Protein AF-A0A8S9WCB7-F1 (afdb_monomer_lite)

Radius of gyration: 14.67 Å; chains: 1; bounding box: 30×32×34 Å

Structure (mmCIF, N/CA/C/O backbone):
data_AF-A0A8S9WCB7-F1
#
_entry.id   AF-A0A8S9WCB7-F1
#
loop_
_atom_site.group_PDB
_atom_site.id
_atom_site.type_symbol
_atom_site.label_atom_id
_atom_site.label_alt_id
_atom_site.label_comp_id
_atom_site.label_asym_id
_atom_site.label_entity_id
_atom_site.label_seq_id
_atom_site.pdbx_PDB_ins_code
_atom_site.Cartn_x
_atom_site.Cartn_y
_atom_site.Cartn_z
_atom_site.occupancy
_atom_site.B_iso_or_equiv
_atom_site.auth_seq_id
_atom_site.auth_comp_id
_atom_site.auth_asym_id
_atom_site.auth_atom_id
_atom_site.pdbx_PDB_model_num
ATOM 1 N N . MET A 1 1 ? 2.678 20.271 11.217 1.00 75.00 1 MET A N 1
ATOM 2 C CA . MET A 1 1 ? 2.022 18.957 11.371 1.00 75.00 1 MET A CA 1
ATOM 3 C C . MET A 1 1 ? 3.089 17.905 11.183 1.00 75.00 1 MET A C 1
ATOM 5 O O . MET A 1 1 ? 3.869 18.035 10.248 1.00 75.00 1 MET A O 1
ATOM 9 N N . GLU A 1 2 ? 3.152 16.935 12.083 1.00 89.19 2 GLU A N 1
ATOM 10 C CA . GLU A 1 2 ? 4.101 15.822 12.028 1.00 89.19 2 GLU A CA 1
ATOM 11 C C . GLU A 1 2 ? 3.361 14.560 11.585 1.00 89.19 2 GLU A C 1
ATOM 13 O O . GLU A 1 2 ? 2.190 14.375 11.920 1.00 89.19 2 GLU A O 1
ATOM 18 N N . THR A 1 3 ? 4.025 13.714 10.801 1.00 92.38 3 THR A N 1
ATOM 19 C CA . THR A 1 3 ? 3.487 12.422 10.369 1.00 92.38 3 THR A CA 1
ATOM 20 C C . THR A 1 3 ? 4.149 11.313 11.166 1.00 92.38 3 THR A C 1
ATOM 22 O O . THR A 1 3 ? 5.376 11.256 11.227 1.00 92.38 3 THR A O 1
ATOM 25 N N . VAL A 1 4 ? 3.346 10.411 11.722 1.00 96.31 4 VAL A N 1
ATOM 26 C CA . VAL A 1 4 ? 3.833 9.206 12.398 1.00 96.31 4 VAL A CA 1
ATOM 27 C C . VAL A 1 4 ? 3.688 8.027 11.443 1.00 96.31 4 VAL A C 1
ATOM 29 O O . VAL A 1 4 ? 2.644 7.855 10.814 1.00 96.31 4 VAL A O 1
ATOM 32 N N . GLN A 1 5 ? 4.750 7.241 11.291 1.00 97.12 5 GLN A N 1
ATOM 33 C CA . GLN A 1 5 ? 4.723 6.020 10.494 1.00 97.12 5 GLN A CA 1
ATOM 34 C C . GLN A 1 5 ? 3.932 4.937 11.236 1.00 97.12 5 GLN A C 1
ATOM 36 O O . GLN A 1 5 ? 4.214 4.675 12.398 1.00 97.12 5 GLN A O 1
ATOM 41 N N . ILE A 1 6 ? 2.985 4.293 10.549 1.00 98.19 6 ILE A N 1
ATOM 42 C CA . ILE A 1 6 ? 2.122 3.248 11.133 1.00 98.19 6 ILE A CA 1
ATOM 43 C C . ILE A 1 6 ? 2.412 1.836 10.608 1.00 98.19 6 ILE A C 1
ATOM 45 O O . ILE A 1 6 ? 1.713 0.886 10.947 1.00 98.19 6 ILE A O 1
ATOM 49 N N . GLY A 1 7 ? 3.402 1.704 9.728 1.00 98.19 7 GLY A N 1
ATOM 50 C CA . GLY A 1 7 ? 3.677 0.459 9.027 1.00 98.19 7 GLY A CA 1
ATOM 51 C C . GLY A 1 7 ? 4.715 0.592 7.919 1.00 98.19 7 GLY A C 1
ATOM 52 O O . GLY A 1 7 ? 5.318 1.656 7.725 1.00 98.19 7 GLY A O 1
ATOM 53 N N . VAL A 1 8 ? 4.916 -0.492 7.174 1.00 98.25 8 VAL A N 1
ATOM 54 C CA . VAL A 1 8 ? 5.876 -0.614 6.068 1.00 98.25 8 VAL A CA 1
ATOM 55 C C . VAL A 1 8 ? 5.212 -1.308 4.877 1.00 98.25 8 VAL A C 1
ATOM 57 O O . VAL A 1 8 ? 4.416 -2.225 5.038 1.00 98.25 8 VAL A O 1
ATOM 60 N N . ILE A 1 9 ? 5.549 -0.869 3.662 1.00 97.69 9 ILE A N 1
ATOM 61 C CA . ILE A 1 9 ? 5.103 -1.518 2.424 1.00 97.69 9 ILE A CA 1
ATOM 62 C C . ILE A 1 9 ? 6.230 -2.400 1.890 1.00 97.69 9 ILE A C 1
ATOM 64 O O . ILE A 1 9 ? 7.300 -1.900 1.527 1.00 97.69 9 ILE A O 1
ATOM 68 N N . HIS A 1 10 ? 5.959 -3.696 1.763 1.00 97.56 10 HIS A N 1
ATOM 69 C CA . HIS A 1 10 ? 6.829 -4.674 1.121 1.00 97.56 10 HIS A CA 1
ATOM 70 C C . HIS A 1 10 ? 6.376 -4.883 -0.320 1.00 97.56 10 HIS A C 1
ATOM 72 O O . HIS A 1 10 ? 5.284 -5.377 -0.588 1.00 97.56 10 HIS A O 1
ATOM 78 N N . SER A 1 11 ? 7.218 -4.494 -1.275 1.00 95.31 11 SER A N 1
ATOM 79 C CA . SER A 1 11 ? 6.912 -4.622 -2.702 1.00 95.31 11 SER A CA 1
ATOM 80 C C . SER A 1 11 ? 8.040 -5.335 -3.457 1.00 95.31 11 SER A C 1
ATOM 82 O O . SER A 1 11 ? 9.192 -5.367 -2.989 1.00 95.31 11 SER A O 1
ATOM 84 N N . PRO A 1 12 ? 7.748 -5.907 -4.639 1.00 95.81 12 PRO A N 1
ATOM 85 C CA . PRO A 1 12 ? 8.786 -6.494 -5.476 1.00 95.81 12 PRO A CA 1
ATOM 86 C C . PRO A 1 12 ? 9.724 -5.434 -6.069 1.00 95.81 12 PRO A C 1
ATOM 88 O O . PRO A 1 12 ? 10.849 -5.770 -6.424 1.00 95.81 12 PRO A O 1
ATOM 91 N N . TYR A 1 13 ? 9.305 -4.166 -6.117 1.00 95.12 13 TYR A N 1
ATOM 92 C CA . TYR A 1 13 ? 10.095 -3.062 -6.656 1.00 95.12 13 TYR A CA 1
ATOM 93 C C . TYR A 1 13 ? 11.224 -2.680 -5.697 1.00 95.12 13 TYR A C 1
ATOM 95 O O . TYR A 1 13 ? 10.987 -2.251 -4.564 1.00 95.12 13 TYR A O 1
ATOM 103 N N . LYS A 1 14 ? 12.473 -2.827 -6.142 1.00 93.25 14 LYS A N 1
ATOM 104 C CA . LYS A 1 14 ? 13.665 -2.496 -5.343 1.00 93.25 14 LYS A CA 1
ATOM 105 C C . LYS A 1 14 ? 14.178 -1.092 -5.635 1.00 93.25 14 LYS A C 1
ATOM 107 O O . LYS A 1 14 ? 14.804 -0.465 -4.774 1.00 93.25 14 LYS A O 1
ATOM 112 N N . THR A 1 15 ? 13.861 -0.560 -6.812 1.00 93.44 15 THR A N 1
ATOM 113 C CA . THR A 1 15 ? 14.275 0.779 -7.239 1.00 93.44 15 THR A CA 1
ATOM 114 C C . THR A 1 15 ? 13.093 1.614 -7.746 1.00 93.44 15 THR A C 1
ATOM 116 O O . THR A 1 15 ? 12.118 1.057 -8.249 1.00 93.44 15 THR A O 1
ATOM 119 N N . PRO A 1 16 ? 13.158 2.962 -7.671 1.00 91.62 16 PRO A N 1
ATOM 120 C CA . PRO A 1 16 ? 12.111 3.826 -8.226 1.00 91.62 16 PRO A CA 1
ATOM 121 C C . PRO A 1 16 ? 11.866 3.626 -9.728 1.00 91.62 16 PRO A C 1
ATOM 123 O O . PRO A 1 16 ? 10.762 3.876 -10.196 1.00 91.62 16 PRO A O 1
ATOM 126 N N . ALA A 1 17 ? 12.882 3.182 -10.477 1.00 92.75 17 ALA A N 1
ATOM 127 C CA . ALA A 1 17 ? 12.776 2.919 -11.911 1.00 92.75 17 ALA A CA 1
ATOM 128 C C . ALA A 1 17 ? 11.963 1.652 -12.232 1.00 92.75 17 ALA A C 1
ATOM 130 O O . ALA A 1 17 ? 11.365 1.572 -13.301 1.00 92.75 17 ALA A O 1
ATOM 131 N N . GLU A 1 18 ? 11.926 0.681 -11.316 1.00 94.12 18 GLU A N 1
ATOM 132 C CA . GLU A 1 18 ? 11.103 -0.528 -11.444 1.00 94.12 18 GLU A CA 1
ATOM 133 C C . GLU A 1 18 ? 9.629 -0.269 -11.105 1.00 94.12 18 GLU A C 1
ATOM 135 O O . GLU A 1 18 ? 8.757 -1.008 -11.562 1.00 94.12 18 GLU A O 1
ATOM 140 N N . CYS A 1 19 ? 9.335 0.768 -10.310 1.00 93.31 19 CYS A N 1
ATOM 141 C CA . CYS A 1 19 ? 7.969 1.091 -9.917 1.00 93.31 19 CYS A CA 1
ATOM 142 C C . CYS A 1 19 ? 7.115 1.489 -11.135 1.00 93.31 19 CYS A C 1
ATOM 144 O O . CYS A 1 19 ? 7.526 2.321 -11.951 1.00 93.31 19 CYS A O 1
ATOM 146 N N . PRO A 1 20 ? 5.875 0.983 -11.247 1.00 93.81 20 PRO A N 1
ATOM 147 C CA . PRO A 1 20 ? 4.967 1.393 -12.302 1.00 93.81 20 PRO A CA 1
ATOM 148 C C . PRO A 1 20 ? 4.590 2.867 -12.121 1.00 93.81 20 PRO A C 1
ATOM 150 O O . PRO A 1 20 ? 4.282 3.311 -11.016 1.00 93.81 20 PRO A O 1
ATOM 153 N N . ARG A 1 21 ? 4.505 3.622 -13.225 1.00 90.81 21 ARG A N 1
ATOM 154 C CA . ARG A 1 21 ? 3.964 4.999 -13.192 1.00 90.81 21 ARG A CA 1
ATOM 155 C C . ARG A 1 21 ? 2.527 5.057 -12.672 1.00 90.81 21 ARG A C 1
ATOM 157 O O . ARG A 1 21 ? 2.118 6.067 -12.116 1.00 90.81 21 ARG A O 1
ATOM 164 N N . GLN A 1 22 ? 1.751 3.998 -12.901 1.00 89.62 22 GLN A N 1
ATOM 165 C CA . GLN A 1 22 ? 0.381 3.859 -12.417 1.00 89.62 22 GLN A CA 1
ATOM 166 C C . GLN A 1 22 ? 0.208 2.475 -11.802 1.00 89.62 22 GLN A C 1
ATOM 168 O O . GLN A 1 22 ? 0.267 1.472 -12.513 1.00 89.62 22 GLN A O 1
ATOM 173 N N . ALA A 1 23 ? -0.036 2.429 -10.492 1.00 87.56 23 ALA A N 1
ATOM 174 C CA . ALA A 1 23 ? -0.214 1.179 -9.755 1.00 87.56 23 ALA A CA 1
ATOM 175 C C . ALA A 1 23 ? -1.374 0.328 -10.302 1.00 87.56 23 ALA A C 1
ATOM 177 O O . ALA A 1 23 ? -1.253 -0.888 -10.364 1.00 87.56 23 ALA A O 1
ATOM 178 N N . SER A 1 24 ? -2.447 0.950 -10.805 1.00 87.44 24 SER A N 1
ATOM 179 C CA . SER A 1 24 ? -3.599 0.246 -11.393 1.00 87.44 24 SER A CA 1
ATOM 180 C C . SER A 1 24 ? -3.276 -0.581 -12.642 1.00 87.44 24 SER A C 1
ATOM 182 O O . SER A 1 24 ? -4.078 -1.415 -13.046 1.00 87.44 24 SER A O 1
ATOM 184 N N . LYS A 1 25 ? -2.117 -0.352 -13.270 1.00 88.75 25 LYS A N 1
ATOM 185 C CA . LYS A 1 25 ? -1.646 -1.115 -14.435 1.00 88.75 25 LYS A CA 1
ATOM 186 C C . LYS A 1 25 ? -0.684 -2.245 -14.060 1.00 88.75 25 LYS A C 1
ATOM 188 O O . LYS A 1 25 ? -0.222 -2.963 -14.942 1.00 88.75 25 LYS A O 1
ATOM 193 N N . SER A 1 26 ? -0.345 -2.378 -12.781 1.00 91.31 26 SER A N 1
ATOM 194 C CA . SER A 1 26 ? 0.511 -3.445 -12.275 1.00 91.31 26 SER A CA 1
ATOM 195 C C . SER A 1 26 ? -0.307 -4.691 -11.950 1.00 91.31 26 SER A C 1
ATOM 197 O O . SER A 1 26 ? -1.401 -4.598 -11.409 1.00 91.31 26 SER A O 1
ATOM 199 N N . VAL A 1 27 ? 0.277 -5.859 -12.217 1.00 92.25 27 VAL A N 1
ATOM 200 C CA . VAL A 1 27 ? -0.227 -7.171 -11.766 1.00 92.25 27 VAL A CA 1
ATOM 201 C C . VAL A 1 27 ? 0.517 -7.695 -10.533 1.00 92.25 27 VAL A C 1
ATOM 203 O O . VAL A 1 27 ? 0.219 -8.776 -10.038 1.00 92.25 27 VAL A O 1
ATOM 206 N N . GLN A 1 28 ? 1.523 -6.956 -10.061 1.00 94.94 28 GLN A N 1
ATOM 207 C CA . GLN A 1 28 ? 2.331 -7.336 -8.909 1.00 94.94 28 GLN A CA 1
ATOM 208 C C . GLN A 1 28 ? 1.564 -7.136 -7.603 1.00 94.94 28 GLN A C 1
ATOM 210 O O . GLN A 1 28 ? 0.895 -6.116 -7.426 1.00 94.94 28 GLN A O 1
ATOM 215 N N . ILE A 1 29 ? 1.728 -8.085 -6.683 1.00 95.19 29 ILE A N 1
ATOM 216 C CA . ILE A 1 29 ? 1.184 -8.029 -5.325 1.00 95.19 29 ILE A CA 1
ATOM 217 C C . ILE A 1 29 ? 2.225 -7.379 -4.407 1.00 95.19 29 ILE A C 1
ATOM 219 O O . ILE A 1 29 ? 3.423 -7.635 -4.532 1.00 95.19 29 ILE A O 1
ATOM 223 N N . ALA A 1 30 ? 1.758 -6.532 -3.495 1.00 95.25 30 ALA A N 1
ATOM 224 C CA . ALA A 1 30 ? 2.545 -5.953 -2.416 1.00 95.25 30 ALA A CA 1
ATOM 225 C C . ALA A 1 30 ? 1.841 -6.224 -1.083 1.00 95.25 30 ALA A C 1
ATOM 227 O O . ALA A 1 30 ? 0.623 -6.402 -1.046 1.00 95.25 30 ALA A O 1
ATOM 228 N N . GLU A 1 31 ? 2.612 -6.233 -0.006 1.00 97.56 31 GLU A N 1
ATOM 229 C CA . GLU A 1 31 ? 2.136 -6.448 1.354 1.00 97.56 31 GLU A CA 1
ATOM 230 C C . GLU A 1 31 ? 2.297 -5.159 2.160 1.00 97.56 31 GLU A C 1
ATOM 232 O O . GLU A 1 31 ? 3.287 -4.438 2.015 1.00 97.56 31 GLU A O 1
ATOM 237 N N . ILE A 1 32 ? 1.300 -4.847 2.984 1.00 97.94 32 ILE A N 1
ATOM 238 C CA . ILE A 1 32 ? 1.333 -3.708 3.898 1.00 97.94 32 ILE A CA 1
ATOM 239 C C . ILE A 1 32 ? 1.356 -4.278 5.307 1.00 97.94 32 ILE A C 1
ATOM 241 O O . ILE A 1 32 ? 0.357 -4.809 5.784 1.00 97.94 32 ILE A O 1
ATOM 245 N N . GLU A 1 33 ? 2.504 -4.154 5.955 1.00 98.44 33 GLU A N 1
ATOM 246 C CA . GLU A 1 33 ? 2.684 -4.502 7.356 1.00 98.44 33 GLU A CA 1
ATOM 247 C C . GLU A 1 33 ? 2.289 -3.295 8.207 1.00 98.44 33 GLU A C 1
ATOM 249 O O . GLU A 1 33 ? 2.848 -2.210 8.043 1.00 98.44 33 GLU A O 1
ATOM 254 N N . VAL A 1 34 ? 1.324 -3.469 9.104 1.00 98.38 34 VAL A N 1
ATOM 255 C CA . VAL A 1 34 ? 0.902 -2.443 10.067 1.00 98.38 34 VAL A CA 1
ATOM 256 C C . VAL A 1 34 ? 1.500 -2.802 11.417 1.00 98.38 34 VAL A C 1
ATOM 258 O O . VAL A 1 34 ? 1.427 -3.960 11.823 1.00 98.38 34 VAL A O 1
ATOM 261 N N . PHE A 1 35 ? 2.108 -1.831 12.100 1.00 98.56 35 PHE A N 1
ATOM 262 C CA . PHE A 1 35 ? 2.736 -2.097 13.394 1.00 98.56 35 PHE A CA 1
ATOM 263 C C . PHE A 1 35 ? 1.697 -2.501 14.443 1.00 98.56 35 PHE A C 1
ATOM 265 O O . PHE A 1 35 ? 0.551 -2.044 14.410 1.00 98.56 35 PHE A O 1
ATOM 272 N N . GLU A 1 36 ? 2.114 -3.347 15.384 1.00 98.31 36 GLU A N 1
ATOM 273 C CA . GLU A 1 36 ? 1.232 -3.971 16.377 1.00 98.31 36 GLU A CA 1
ATOM 274 C C . GLU A 1 36 ? 0.446 -2.931 17.191 1.00 98.31 36 GLU A C 1
ATOM 276 O O . GLU A 1 36 ? -0.751 -3.100 17.428 1.00 98.31 36 GLU A O 1
ATOM 281 N N . GLU A 1 37 ? 1.062 -1.797 17.546 1.00 98.31 37 GLU A N 1
ATOM 282 C CA . GLU A 1 37 ? 0.389 -0.716 18.276 1.00 98.31 37 GLU A CA 1
ATOM 283 C C . GLU A 1 37 ? -0.789 -0.077 17.513 1.00 98.31 37 GLU A C 1
ATOM 285 O O . GLU A 1 37 ? -1.643 0.568 18.126 1.00 98.31 37 GLU A O 1
ATOM 290 N N . TYR A 1 38 ? -0.864 -0.275 16.192 1.00 98.06 38 TYR A N 1
ATOM 291 C CA . TYR A 1 38 ? -1.926 0.230 15.320 1.00 98.06 38 TYR A CA 1
ATOM 292 C C . TYR A 1 38 ? -2.856 -0.871 14.792 1.00 98.06 38 TYR A C 1
ATOM 294 O O . TYR A 1 38 ? -3.843 -0.549 14.124 1.00 98.06 38 TYR A O 1
ATOM 302 N N . ALA A 1 39 ? -2.612 -2.147 15.118 1.00 97.50 39 ALA A N 1
ATOM 303 C CA . ALA A 1 39 ? -3.383 -3.284 14.606 1.00 97.50 39 ALA A 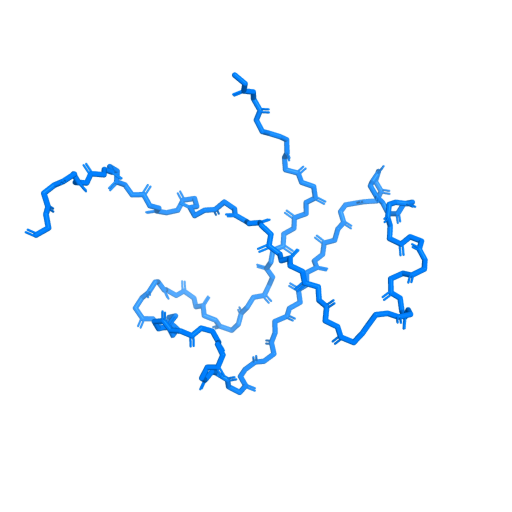CA 1
ATOM 304 C 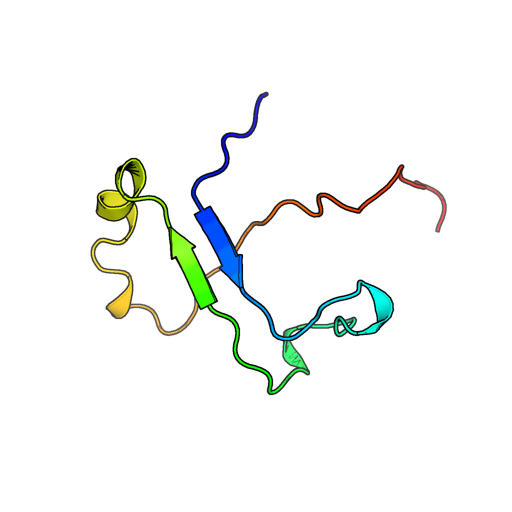C . ALA A 1 39 ? -4.892 -3.165 14.895 1.00 97.50 39 ALA A C 1
ATOM 306 O O . ALA A 1 39 ? -5.722 -3.518 14.057 1.00 97.50 39 ALA A O 1
ATOM 307 N N . GLY A 1 40 ? -5.273 -2.578 16.037 1.00 98.06 40 GLY A N 1
ATOM 308 C CA . GLY A 1 40 ? -6.678 -2.329 16.384 1.00 98.06 40 GLY A CA 1
ATOM 309 C C . GLY A 1 40 ? -7.433 -1.433 15.388 1.00 98.06 40 GLY A C 1
ATOM 310 O O . GLY A 1 40 ? -8.657 -1.519 15.295 1.00 98.06 40 GLY A O 1
ATOM 311 N N . GLY A 1 41 ? -6.720 -0.611 14.610 1.00 96.81 41 GLY A N 1
ATOM 312 C CA . GLY A 1 41 ? -7.289 0.218 13.544 1.00 96.81 41 GLY A CA 1
ATOM 313 C C . GLY A 1 41 ? -7.717 -0.563 12.296 1.00 96.81 41 GLY A C 1
ATOM 314 O O . GLY A 1 41 ? -8.429 -0.011 11.463 1.00 96.81 41 GLY A O 1
ATOM 315 N N . LEU A 1 42 ? -7.327 -1.836 12.175 1.00 97.12 42 LEU A N 1
ATOM 316 C CA . LEU A 1 42 ? -7.693 -2.716 11.058 1.00 97.12 42 LEU A CA 1
ATOM 317 C C . LEU A 1 42 ? -9.020 -3.447 11.267 1.00 97.12 42 LEU A C 1
ATOM 319 O O . LEU A 1 42 ? -9.407 -4.276 10.445 1.00 97.12 42 LEU A O 1
ATOM 323 N N . LYS A 1 43 ? -9.731 -3.165 12.361 1.00 97.69 43 LYS A N 1
ATOM 324 C CA . LYS A 1 43 ? -11.032 -3.774 12.623 1.00 97.69 43 LYS A CA 1
ATOM 325 C C . LYS A 1 43 ? -11.967 -3.585 11.416 1.00 97.69 43 LYS A C 1
ATOM 327 O O . LYS A 1 43 ? -12.116 -2.478 10.910 1.00 97.69 43 LYS A O 1
ATOM 332 N N . ASP A 1 44 ? -12.598 -4.679 10.992 1.00 96.88 44 ASP A N 1
ATOM 333 C CA . ASP A 1 44 ? -13.556 -4.747 9.879 1.00 96.88 44 ASP A CA 1
ATOM 334 C C . ASP A 1 44 ? -12.961 -4.481 8.474 1.00 96.88 44 ASP A C 1
ATOM 336 O O . ASP A 1 44 ? -13.713 -4.378 7.503 1.00 96.88 44 ASP A O 1
ATOM 340 N N . ILE A 1 45 ? -11.626 -4.426 8.324 1.00 96.62 45 ILE A N 1
ATOM 341 C CA . ILE A 1 45 ? -10.967 -4.179 7.025 1.00 96.62 45 ILE A CA 1
ATOM 342 C C . ILE A 1 45 ? -11.322 -5.231 5.960 1.00 96.62 45 ILE A C 1
ATOM 344 O O . ILE A 1 45 ? -11.454 -4.894 4.784 1.00 96.62 45 ILE A O 1
ATOM 348 N N . ASP A 1 46 ? -11.576 -6.473 6.379 1.00 95.69 46 ASP A N 1
ATOM 349 C CA . ASP A 1 46 ? -11.962 -7.590 5.506 1.00 95.69 46 ASP A CA 1
ATOM 350 C C . ASP A 1 46 ? -13.329 -7.384 4.825 1.00 95.69 46 ASP A C 1
ATOM 352 O O . ASP A 1 46 ? -13.664 -8.075 3.862 1.00 95.69 46 ASP A O 1
ATOM 356 N N . GLY A 1 47 ? -14.136 -6.428 5.305 1.00 97.25 47 GLY A N 1
ATOM 357 C CA . GLY A 1 47 ? -15.415 -6.056 4.698 1.00 97.25 47 GLY A CA 1
ATOM 358 C C . GLY A 1 47 ? -15.289 -5.195 3.436 1.00 97.25 47 GLY A C 1
ATOM 359 O O . GLY A 1 47 ? -16.283 -4.991 2.734 1.00 97.25 47 GLY A O 1
ATOM 360 N N . PHE A 1 48 ? -14.094 -4.684 3.126 1.00 96.81 48 PHE A N 1
ATOM 361 C CA . PHE A 1 48 ? -13.858 -3.794 1.991 1.00 96.81 48 PHE A CA 1
ATOM 362 C C . PHE A 1 48 ? -13.137 -4.519 0.856 1.00 96.81 48 PHE A C 1
ATOM 364 O O . PHE A 1 48 ? -12.131 -5.189 1.053 1.00 96.81 48 PHE A O 1
ATOM 371 N N . SER A 1 49 ? -13.610 -4.321 -0.377 1.00 96.25 49 SER A N 1
ATOM 372 C CA . SER A 1 49 ? -12.907 -4.825 -1.567 1.00 96.25 49 SER A CA 1
ATOM 373 C C . SER A 1 49 ? -11.721 -3.949 -1.980 1.00 96.25 49 SER A C 1
ATOM 375 O O . SER A 1 49 ? -10.831 -4.416 -2.684 1.00 96.25 49 SER A O 1
ATOM 377 N N . HIS A 1 50 ? -11.728 -2.671 -1.585 1.00 95.50 50 HIS A N 1
ATOM 378 C CA . HIS A 1 50 ? -10.724 -1.677 -1.953 1.00 95.50 50 HIS A CA 1
ATOM 379 C C . HIS A 1 50 ? -10.506 -0.698 -0.800 1.00 95.50 50 HIS A C 1
ATOM 381 O O . HIS A 1 50 ? -11.459 -0.288 -0.137 1.00 95.50 50 HIS A O 1
ATOM 387 N N . ILE A 1 51 ? -9.258 -0.270 -0.625 1.00 95.44 51 ILE A N 1
ATOM 388 C CA . ILE A 1 51 ? -8.847 0.737 0.355 1.00 95.44 51 ILE A CA 1
ATOM 389 C C . ILE A 1 51 ? -7.946 1.778 -0.311 1.00 95.44 51 ILE A C 1
ATOM 391 O O . ILE A 1 51 ? -7.319 1.514 -1.339 1.00 95.44 51 ILE A O 1
ATOM 395 N N . VAL A 1 52 ? -7.864 2.967 0.284 1.00 95.81 52 VAL A N 1
ATOM 396 C CA . VAL A 1 52 ? -6.889 3.990 -0.110 1.00 95.81 52 VAL A CA 1
ATOM 397 C C . VAL A 1 52 ? -5.693 3.896 0.823 1.00 95.81 52 VAL A C 1
ATOM 399 O O . VAL A 1 52 ? -5.837 4.003 2.037 1.00 95.81 52 VAL A O 1
ATOM 402 N N . VAL A 1 53 ? -4.507 3.728 0.246 1.00 95.69 53 VAL A N 1
ATOM 403 C CA . VAL A 1 53 ? -3.250 3.649 0.992 1.00 95.69 53 VAL A CA 1
ATOM 404 C C . VAL A 1 53 ? -2.484 4.946 0.787 1.00 95.69 53 VAL A C 1
ATOM 406 O O . VAL A 1 53 ? -2.091 5.277 -0.332 1.00 95.69 53 VAL A O 1
ATOM 409 N N . LEU A 1 54 ? -2.262 5.679 1.874 1.00 96.19 54 LEU A N 1
ATOM 410 C CA . LEU A 1 54 ? -1.381 6.841 1.896 1.00 96.19 54 LEU A CA 1
ATOM 411 C C . LEU A 1 54 ? -0.024 6.406 2.435 1.00 96.19 54 LEU A C 1
ATOM 413 O O . LEU A 1 54 ? 0.061 5.802 3.500 1.00 96.19 54 LEU A O 1
ATOM 417 N N . TYR A 1 55 ? 1.038 6.710 1.697 1.00 95.94 55 TYR A N 1
ATOM 418 C CA . TYR A 1 55 ? 2.388 6.311 2.066 1.00 95.94 55 TYR A CA 1
ATOM 419 C C . TYR A 1 55 ? 3.394 7.412 1.767 1.00 95.94 55 TYR A C 1
ATOM 421 O O . TYR A 1 55 ? 3.196 8.260 0.895 1.00 95.94 55 TYR A O 1
ATOM 429 N N . TRP A 1 56 ? 4.493 7.396 2.516 1.00 95.50 56 TRP A N 1
ATOM 430 C CA . TRP A 1 56 ? 5.542 8.392 2.385 1.00 95.50 56 TRP A CA 1
ATOM 431 C C . TRP A 1 56 ? 6.540 7.997 1.294 1.00 95.50 56 TRP A C 1
ATOM 433 O O . TRP A 1 56 ? 7.217 6.967 1.380 1.00 95.50 56 TRP A O 1
ATOM 443 N N . LEU A 1 57 ? 6.683 8.845 0.273 1.00 94.19 57 LEU A N 1
ATOM 444 C CA . LEU A 1 57 ? 7.718 8.711 -0.755 1.00 94.19 57 LEU A CA 1
ATOM 445 C C . LEU A 1 57 ? 9.084 9.122 -0.183 1.00 94.19 57 LEU A C 1
ATOM 447 O O . LEU A 1 57 ? 9.651 10.139 -0.565 1.00 94.19 57 LEU A O 1
ATOM 451 N N . HIS A 1 58 ? 9.628 8.312 0.728 1.00 92.88 58 HIS A N 1
ATOM 452 C CA . HIS A 1 58 ? 10.856 8.594 1.487 1.00 92.88 58 HIS A CA 1
ATOM 453 C C . HIS A 1 58 ? 12.109 8.851 0.628 1.00 92.88 58 HIS A C 1
ATOM 455 O O . HIS A 1 58 ? 13.058 9.461 1.108 1.00 92.88 58 HIS A O 1
ATOM 461 N N . LYS A 1 59 ? 12.124 8.402 -0.637 1.00 92.50 59 LYS A N 1
ATOM 462 C CA . LYS A 1 59 ? 13.206 8.672 -1.606 1.00 92.50 59 LYS A CA 1
ATOM 463 C C . LYS A 1 59 ? 12.954 9.894 -2.497 1.00 92.50 59 LYS A C 1
ATOM 465 O O . LYS A 1 59 ? 13.814 10.219 -3.310 1.00 92.50 59 LYS A O 1
ATOM 470 N N . SER A 1 60 ? 11.795 10.545 -2.396 1.00 92.56 60 SER A N 1
ATOM 471 C CA . SER A 1 60 ? 11.499 11.756 -3.164 1.00 92.56 60 SER A CA 1
ATOM 472 C C . SER A 1 60 ? 12.373 12.905 -2.675 1.00 92.56 60 SER A C 1
ATOM 474 O O . SER A 1 60 ? 12.442 13.166 -1.476 1.00 92.56 60 SER A O 1
ATOM 476 N N . GLN A 1 61 ? 13.027 13.603 -3.600 1.00 90.38 61 GLN A N 1
ATOM 477 C CA . GLN A 1 61 ? 13.901 14.731 -3.289 1.00 90.38 61 GLN A CA 1
ATOM 478 C C . GLN A 1 61 ? 13.403 15.988 -3.994 1.00 90.38 61 GLN A C 1
ATOM 480 O O . GLN A 1 61 ? 13.269 16.014 -5.216 1.00 90.38 61 GLN A O 1
ATOM 485 N N . GLY A 1 62 ? 13.151 17.035 -3.208 1.00 87.88 62 GLY A N 1
ATOM 486 C CA . GLY A 1 62 ? 12.676 18.319 -3.712 1.00 87.88 62 GLY A CA 1
ATOM 487 C C 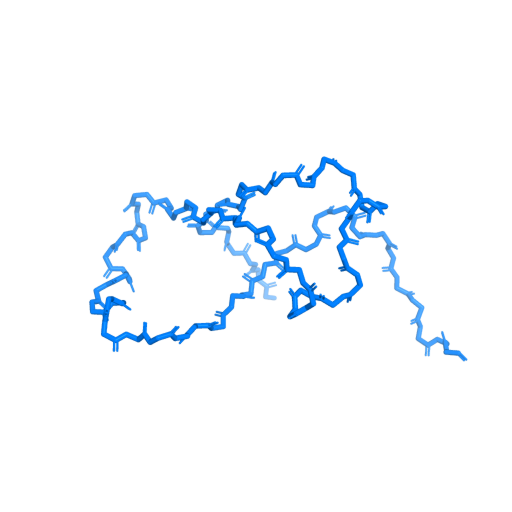. GLY A 1 62 ? 11.261 18.269 -4.290 1.00 87.88 62 GLY A C 1
ATOM 488 O O . GLY A 1 62 ? 10.520 17.298 -4.140 1.00 87.88 62 GLY A O 1
ATOM 489 N N . HIS A 1 63 ? 10.875 19.372 -4.919 1.00 87.44 63 HIS A N 1
ATOM 490 C CA . HIS A 1 63 ? 9.635 19.518 -5.669 1.00 87.44 63 HIS A CA 1
ATOM 491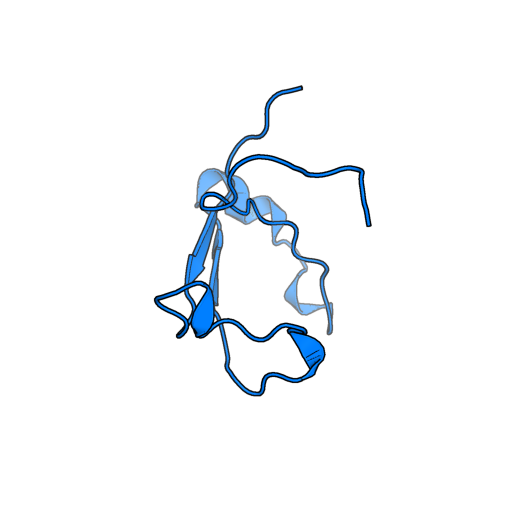 C C . HIS A 1 63 ? 9.829 20.630 -6.704 1.00 87.44 63 HIS A C 1
ATOM 493 O O . HIS A 1 63 ? 10.487 21.630 -6.423 1.00 87.44 63 HIS A O 1
ATOM 499 N N . SER A 1 64 ? 9.257 20.459 -7.896 1.00 90.88 64 SER A N 1
ATOM 500 C CA . SER A 1 64 ? 9.125 2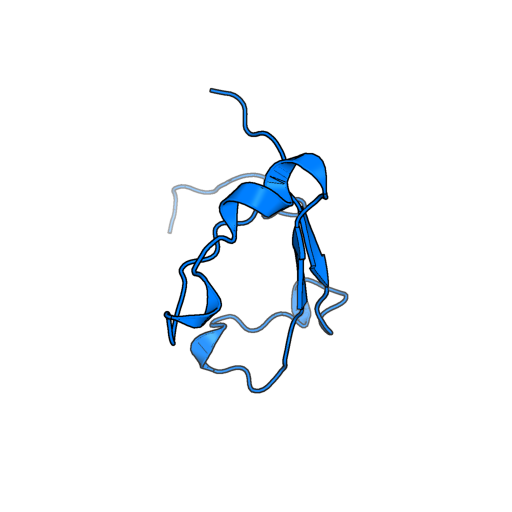1.529 -8.888 1.00 90.88 64 SER A CA 1
ATOM 501 C C . SER A 1 64 ? 7.654 21.896 -8.993 1.00 90.88 64 SER A C 1
ATOM 503 O O . SER A 1 6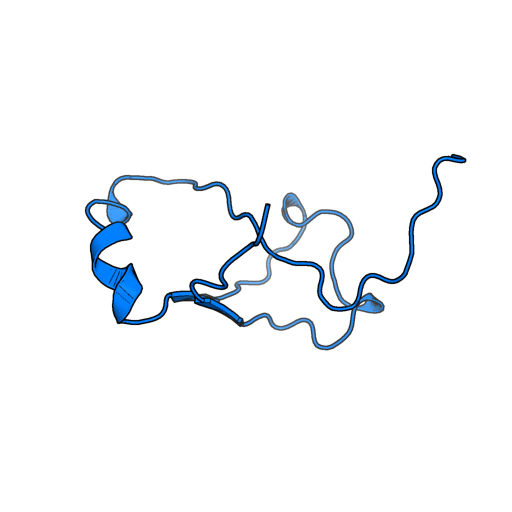4 ? 6.810 21.017 -9.141 1.00 90.88 64 SER A O 1
ATOM 505 N N . LEU A 1 65 ? 7.354 23.189 -8.914 1.00 92.44 65 LEU A N 1
ATOM 506 C CA . LEU A 1 65 ? 6.013 23.714 -9.190 1.00 92.44 65 LEU A CA 1
ATOM 507 C C . LEU A 1 65 ? 5.838 24.090 -10.667 1.00 92.44 65 LEU A C 1
ATOM 509 O O . LEU A 1 65 ? 4.743 24.451 -11.087 1.00 92.44 65 LEU A O 1
ATOM 513 N N . LEU A 1 66 ? 6.923 24.021 -11.442 1.00 86.62 66 LEU A N 1
ATOM 514 C CA . LEU A 1 66 ? 6.910 24.196 -12.885 1.00 86.62 66 LEU A CA 1
ATOM 515 C C . LEU A 1 66 ? 6.646 22.838 -13.537 1.00 86.62 66 LEU A C 1
ATOM 517 O O . LEU A 1 66 ? 7.307 21.853 -13.189 1.00 86.62 66 LEU A O 1
ATOM 521 N N . VAL A 1 67 ? 5.675 22.828 -14.451 1.00 69.69 67 VAL A N 1
ATOM 522 C CA . VAL A 1 67 ? 5.255 21.687 -15.275 1.00 69.69 67 VAL A CA 1
ATOM 523 C C . VAL A 1 67 ? 5.765 21.885 -16.692 1.00 69.69 67 VAL A C 1
ATOM 525 O O . VAL A 1 67 ? 5.635 23.026 -17.191 1.00 69.69 67 VAL A O 1
#

Sequence (67 aa):
METVQIGVIHSPYKTPAECPRQASKSVQIAEIEVFEEYAGGLKDIDGFSHIVVLYWLHKSQGHSLLV

Foldseek 3Di:
DDDDDFWDKAFPDPDPVPDDPDPVPDPGDIDTGGDPVCVVVCPPVVVDPDDDDDDDPVVDDDDDPPD

pLDDT: mean 93.9, std 5.0, range [69.69, 98.56]

Secondary structure (DSSP, 8-state):
------EEEE-S--STTTS-SSGGG-----EEEEPGGGGGGGTTGGG-S--------TT--------